Protein AF-A0A1H5Z347-F1 (afdb_monomer)

Organism: NCBI:txid96773

Solvent-accessible surface area (backbone atoms only — not comparable to full-atom values): 8547 Å² total; per-residue (Å²): 133,80,80,81,74,79,77,80,38,61,54,49,74,67,52,49,49,65,75,42,43,59,62,52,55,51,48,51,35,53,60,75,71,50,78,49,69,58,95,90,37,53,34,44,71,36,88,88,80,72,47,77,41,51,41,50,64,54,49,49,56,50,48,55,50,48,51,55,50,25,72,73,69,68,66,82,74,71,60,61,47,49,54,54,49,34,54,24,62,75,68,74,43,90,78,54,64,68,47,44,54,48,29,49,52,40,53,50,50,50,51,62,51,51,59,73,37,42,48,69,60,51,50,53,53,51,53,53,47,52,52,50,55,52,33,54,74,70,67,65,63,79,83,78,125

Mean predicted aligned error: 6.37 Å

pLDDT: mean 87.65, std 13.11, range [34.81, 98.5]

Sequence (145 aa):
MKPRRACFARPTFVDMMKAFGPVDAMLARLAEGWIHEIQGAAVFLNPQDGVWYEIPAALEGWIALWERLDARHRLQLDLDPVRKIVARLRYSTPIPPELVAQAQAVADQCKRAYRRMDLHEVGSVVKTQLIVNEAEQQGLTENAA

Foldseek 3Di:
DDPPPPPQDFDDPVNLCVVCVQVVVVLVQVLVVDADDDPLFGWDQDPVPRDIDGLLLVLVLVVVLVVVVCVVVVLPQDQVLSVVVSVCRVVVHDDDSVSSVVNVVSSVSVSVVRRPHGPVVSVVSNVVSVVVSVCVVVVVDPPPD

Radius of gyration: 16.66 Å; Cα contacts (8 Å, |Δi|>4): 134; chains: 1; bounding box: 48×33×47 Å

Nearest PDB structures (foldseek):
  2a0i-assembly1_A  TM=1.907E-01  e=2.503E+00  Escherichia coli

Structure (mmCIF, N/CA/C/O backbone):
data_AF-A0A1H5Z347-F1
#
_entry.id   AF-A0A1H5Z347-F1
#
loop_
_atom_site.group_PDB
_atom_site.id
_atom_site.type_symbol
_atom_site.label_atom_id
_atom_site.label_alt_id
_atom_site.label_comp_id
_atom_site.label_asym_id
_atom_site.label_entity_id
_atom_site.label_seq_id
_atom_site.pdbx_PDB_ins_code
_atom_site.Cartn_x
_atom_site.Cartn_y
_atom_site.Cartn_z
_atom_site.occupancy
_atom_site.B_iso_or_equiv
_atom_site.auth_seq_id
_atom_site.auth_comp_id
_atom_site.auth_asym_id
_atom_site.auth_atom_id
_atom_site.pdbx_PDB_model_num
ATOM 1 N N . MET A 1 1 ? 29.096 -3.829 -32.238 1.00 42.91 1 MET A N 1
ATOM 2 C CA . MET A 1 1 ? 28.012 -3.310 -31.375 1.00 42.91 1 MET A CA 1
ATOM 3 C C . MET A 1 1 ? 28.192 -3.937 -29.992 1.00 42.91 1 MET A C 1
ATOM 5 O O . MET A 1 1 ? 28.073 -5.148 -29.883 1.00 42.91 1 MET A O 1
ATOM 9 N N . LYS A 1 2 ? 28.640 -3.186 -28.973 1.00 40.88 2 LYS A N 1
ATOM 10 C CA . LYS A 1 2 ? 28.840 -3.745 -27.618 1.00 40.88 2 LYS A CA 1
ATOM 11 C C . LYS A 1 2 ? 27.467 -3.996 -26.978 1.00 40.88 2 LYS A C 1
ATOM 13 O O . LYS A 1 2 ? 26.630 -3.096 -27.061 1.00 40.88 2 LYS A O 1
ATOM 18 N N . PRO A 1 3 ? 27.220 -5.151 -26.337 1.00 47.03 3 PRO A N 1
ATOM 19 C CA . PRO A 1 3 ? 25.980 -5.353 -25.602 1.00 47.03 3 PRO A CA 1
ATOM 20 C C . PRO A 1 3 ? 25.916 -4.314 -24.478 1.00 47.03 3 PRO A C 1
ATOM 22 O O . PRO A 1 3 ? 26.847 -4.199 -23.676 1.00 47.03 3 PRO A O 1
ATOM 25 N N . ARG A 1 4 ? 24.839 -3.517 -24.443 1.00 57.12 4 ARG A N 1
ATOM 26 C CA . ARG A 1 4 ? 24.515 -2.675 -23.286 1.00 57.12 4 ARG A CA 1
ATOM 27 C C . ARG A 1 4 ? 24.364 -3.628 -22.104 1.00 57.12 4 ARG A C 1
ATOM 29 O O . ARG A 1 4 ? 23.398 -4.381 -22.055 1.00 57.12 4 ARG A O 1
ATOM 36 N N . ARG A 1 5 ? 25.334 -3.640 -21.185 1.00 52.19 5 ARG A N 1
ATOM 37 C CA . ARG A 1 5 ? 25.161 -4.311 -19.894 1.00 52.19 5 ARG A CA 1
ATOM 38 C C . ARG A 1 5 ? 23.923 -3.687 -19.258 1.00 52.19 5 ARG A C 1
ATOM 40 O O . ARG A 1 5 ? 23.936 -2.488 -18.988 1.00 52.19 5 ARG A O 1
ATOM 47 N N . ALA A 1 6 ? 22.860 -4.470 -19.089 1.00 57.56 6 ALA A N 1
ATOM 48 C CA . ALA A 1 6 ? 21.754 -4.077 -18.233 1.00 57.56 6 ALA A CA 1
ATOM 49 C C . ALA A 1 6 ? 22.369 -3.820 -16.854 1.00 57.56 6 ALA A C 1
ATOM 51 O O . ALA A 1 6 ? 22.964 -4.718 -16.256 1.00 57.56 6 ALA A O 1
ATOM 52 N N . CYS A 1 7 ? 22.379 -2.558 -16.435 1.00 59.62 7 CYS A N 1
ATOM 53 C CA . CYS A 1 7 ? 22.913 -2.190 -15.139 1.00 59.62 7 CYS A CA 1
ATOM 54 C C . CYS A 1 7 ? 21.886 -2.668 -14.120 1.00 59.62 7 CYS A C 1
ATOM 56 O O . CYS A 1 7 ? 20.852 -2.039 -13.975 1.00 59.62 7 CYS A O 1
ATOM 58 N N . PHE A 1 8 ? 22.123 -3.817 -13.497 1.00 68.44 8 PHE A N 1
ATOM 59 C CA . PHE A 1 8 ? 21.230 -4.341 -12.474 1.00 68.44 8 PHE A CA 1
ATOM 60 C C . PHE A 1 8 ? 21.345 -3.451 -11.232 1.00 68.44 8 PHE A C 1
ATOM 62 O O . PHE A 1 8 ? 22.367 -3.483 -10.538 1.00 68.44 8 PHE A O 1
ATOM 69 N N . ALA A 1 9 ? 20.332 -2.625 -10.976 1.00 85.25 9 ALA A N 1
ATOM 70 C CA . ALA A 1 9 ? 20.331 -1.678 -9.868 1.00 85.25 9 ALA A CA 1
ATOM 71 C C . ALA A 1 9 ? 19.399 -2.193 -8.771 1.00 85.25 9 ALA A C 1
ATOM 73 O O . ALA A 1 9 ? 18.186 -2.222 -8.945 1.00 85.25 9 ALA A O 1
ATOM 74 N N . ARG A 1 10 ? 19.954 -2.616 -7.630 1.00 88.62 10 ARG A N 1
ATOM 75 C CA . ARG A 1 10 ? 19.134 -3.040 -6.485 1.00 88.62 10 ARG A CA 1
ATOM 76 C C . ARG A 1 10 ? 18.568 -1.831 -5.736 1.00 88.62 10 ARG A C 1
ATOM 78 O O . ARG A 1 10 ? 19.270 -0.823 -5.640 1.00 88.62 10 ARG A O 1
ATOM 85 N N . PRO A 1 11 ? 17.372 -1.948 -5.129 1.00 91.25 11 PRO A N 1
ATOM 86 C CA . PRO A 1 11 ? 16.844 -0.905 -4.268 1.00 91.25 11 PRO A CA 1
ATOM 87 C C . PRO A 1 11 ? 17.768 -0.594 -3.097 1.00 91.25 11 PRO A C 1
ATOM 89 O O . PRO A 1 11 ? 18.189 -1.486 -2.355 1.00 91.25 11 PRO A O 1
ATOM 92 N N . THR A 1 12 ? 18.033 0.690 -2.898 1.00 91.44 12 THR A N 1
ATOM 93 C CA . THR A 1 12 ? 18.672 1.206 -1.691 1.00 91.44 12 THR A CA 1
ATOM 94 C C . THR A 1 12 ? 17.652 1.344 -0.561 1.00 91.44 12 THR A C 1
ATOM 96 O O . THR A 1 12 ? 16.440 1.258 -0.761 1.00 91.44 12 THR A O 1
ATOM 99 N N . PHE A 1 13 ? 18.129 1.622 0.652 1.00 89.00 13 PHE A N 1
ATOM 100 C CA . PHE A 1 13 ? 17.249 1.958 1.772 1.00 89.00 13 PHE A CA 1
ATOM 101 C C . PHE A 1 13 ? 16.361 3.182 1.479 1.00 89.00 13 PHE A C 1
ATOM 103 O O . PHE A 1 13 ? 15.187 3.193 1.842 1.00 89.00 13 PHE A O 1
ATOM 110 N N . VAL A 1 14 ? 16.889 4.185 0.771 1.00 89.38 14 VAL A N 1
ATOM 111 C CA . VAL A 1 14 ? 16.116 5.373 0.379 1.00 89.38 14 VAL A CA 1
ATOM 112 C C . VAL A 1 14 ? 14.993 4.992 -0.587 1.00 89.38 14 VAL A C 1
ATOM 114 O O . VAL A 1 14 ? 13.875 5.477 -0.434 1.00 89.38 14 VAL A O 1
ATOM 117 N N . ASP A 1 15 ? 15.249 4.079 -1.527 1.00 90.69 15 ASP A N 1
ATOM 118 C CA . ASP A 1 15 ? 14.224 3.594 -2.461 1.00 90.69 15 ASP A CA 1
ATOM 119 C C . ASP A 1 15 ? 13.123 2.814 -1.739 1.00 90.69 15 ASP A C 1
ATOM 121 O O . ASP A 1 15 ? 11.949 2.961 -2.069 1.00 90.69 15 ASP A O 1
ATOM 125 N N . MET A 1 16 ? 13.482 2.027 -0.718 1.00 92.56 16 MET A N 1
ATOM 126 C CA . MET A 1 16 ? 12.509 1.341 0.140 1.00 92.56 16 MET A CA 1
ATOM 127 C C . MET A 1 16 ? 11.585 2.333 0.849 1.00 92.56 16 MET A C 1
ATOM 129 O O . MET A 1 16 ? 10.367 2.180 0.802 1.00 92.56 16 MET A O 1
ATOM 133 N N . MET A 1 17 ? 12.167 3.346 1.499 1.00 89.56 17 MET A N 1
ATOM 134 C CA . MET A 1 17 ? 11.413 4.370 2.226 1.00 89.56 17 MET A CA 1
ATOM 135 C C . MET A 1 17 ? 10.498 5.155 1.291 1.00 89.56 17 MET A C 1
ATOM 137 O O . MET A 1 17 ? 9.362 5.456 1.650 1.00 89.56 17 MET A O 1
ATOM 141 N N . LYS A 1 18 ? 10.966 5.445 0.074 1.00 89.19 18 LYS A N 1
ATOM 142 C CA . LYS A 1 18 ? 10.153 6.124 -0.933 1.00 89.19 18 LYS A CA 1
ATOM 143 C C . LYS A 1 18 ? 8.990 5.260 -1.416 1.00 89.19 18 LYS A C 1
ATOM 145 O O . LYS A 1 18 ? 7.859 5.729 -1.432 1.00 89.19 18 LYS A O 1
ATOM 150 N N . ALA A 1 19 ? 9.255 4.004 -1.768 1.00 90.06 19 ALA A N 1
ATOM 151 C CA . ALA A 1 19 ? 8.248 3.118 -2.344 1.00 90.06 19 ALA A CA 1
ATOM 152 C C . ALA A 1 19 ? 7.180 2.664 -1.335 1.00 90.06 19 ALA A C 1
ATOM 154 O O . ALA A 1 19 ? 6.025 2.489 -1.710 1.00 90.06 19 ALA A O 1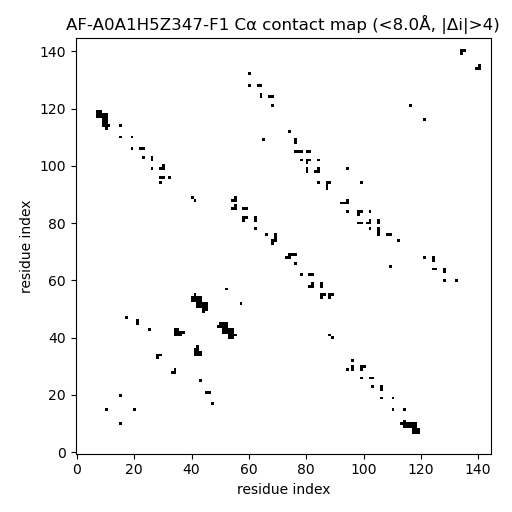
ATOM 155 N N . PHE A 1 20 ? 7.552 2.466 -0.065 1.00 93.38 20 PHE A N 1
ATOM 156 C CA . PHE A 1 20 ? 6.658 1.869 0.935 1.00 93.38 20 PHE A CA 1
ATOM 157 C C . PHE A 1 20 ? 6.285 2.786 2.100 1.00 93.38 20 PHE A C 1
ATOM 159 O O . PHE A 1 20 ? 5.325 2.491 2.805 1.00 93.38 20 PHE A O 1
ATOM 166 N N . GLY A 1 21 ? 6.985 3.906 2.297 1.00 91.69 21 GLY A N 1
ATOM 167 C CA . GLY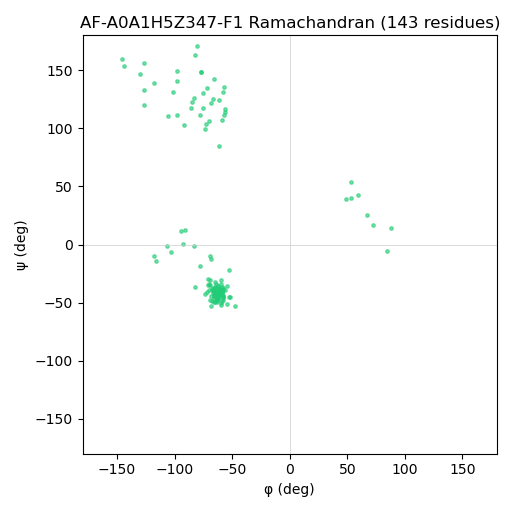 A 1 21 ? 6.679 4.850 3.375 1.00 91.69 21 GLY A CA 1
ATOM 168 C C . GLY A 1 21 ? 5.213 5.306 3.404 1.00 91.69 21 GLY A C 1
ATOM 169 O O . GLY A 1 21 ? 4.618 5.279 4.479 1.00 91.69 21 GLY A O 1
ATOM 170 N N . PRO A 1 22 ? 4.595 5.666 2.259 1.00 90.69 22 PRO A N 1
ATOM 171 C CA . PRO A 1 22 ? 3.192 6.077 2.235 1.00 90.69 22 PRO A CA 1
ATOM 172 C C . PRO A 1 22 ? 2.215 4.975 2.676 1.00 90.69 22 PRO A C 1
ATOM 174 O O . PRO A 1 22 ? 1.360 5.228 3.522 1.00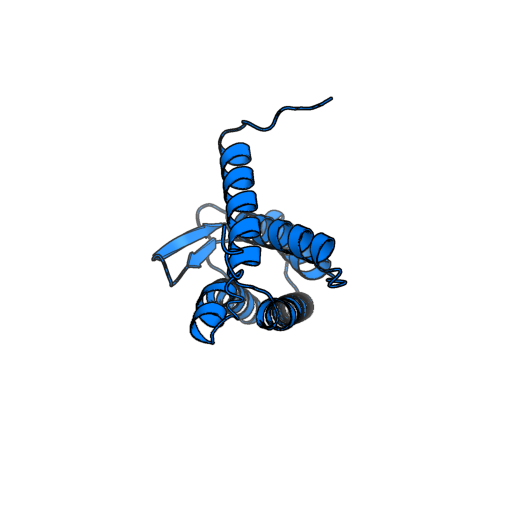 90.69 22 PRO A O 1
ATOM 177 N N . VAL A 1 23 ? 2.362 3.745 2.162 1.00 93.00 23 VAL A N 1
ATOM 178 C CA . VAL A 1 23 ? 1.468 2.629 2.527 1.00 93.00 23 VAL A CA 1
ATOM 179 C C . VAL A 1 23 ? 1.653 2.216 3.989 1.00 93.00 23 VAL A C 1
ATOM 181 O O . VAL A 1 23 ? 0.668 1.955 4.672 1.00 93.00 23 VAL A O 1
ATOM 184 N N . ASP A 1 24 ? 2.885 2.241 4.505 1.00 93.75 24 ASP A N 1
ATOM 185 C CA . ASP A 1 24 ? 3.166 1.950 5.915 1.00 93.75 24 ASP A CA 1
ATOM 186 C C . ASP A 1 24 ? 2.562 3.004 6.847 1.00 93.75 24 ASP A C 1
ATOM 188 O O . ASP A 1 24 ? 1.936 2.660 7.847 1.00 93.75 24 ASP A O 1
ATOM 192 N N . ALA A 1 25 ? 2.703 4.290 6.514 1.00 90.81 25 ALA A N 1
ATOM 193 C CA . ALA A 1 25 ? 2.112 5.369 7.301 1.00 90.81 25 ALA A CA 1
ATOM 194 C C . ALA A 1 25 ? 0.578 5.281 7.320 1.00 90.81 25 ALA A C 1
ATOM 196 O O . ALA A 1 25 ? -0.046 5.460 8.366 1.00 90.81 25 ALA A O 1
ATOM 197 N N . MET A 1 26 ? -0.029 4.962 6.177 1.00 92.38 26 MET A N 1
ATOM 198 C CA . MET A 1 26 ? -1.472 4.771 6.060 1.00 92.38 26 MET A CA 1
ATOM 199 C C . MET A 1 26 ? -1.959 3.572 6.893 1.00 92.38 26 MET A C 1
ATOM 201 O O . MET A 1 26 ? -2.917 3.709 7.653 1.00 92.38 26 MET A O 1
ATOM 205 N N . LEU A 1 27 ? -1.299 2.411 6.800 1.00 94.31 27 LEU A N 1
ATOM 206 C CA . LEU A 1 27 ? -1.654 1.228 7.596 1.00 94.31 27 LEU A CA 1
ATOM 207 C C . LEU A 1 27 ? -1.440 1.458 9.097 1.00 94.31 27 LEU A C 1
ATOM 209 O O . LEU A 1 27 ? -2.264 1.022 9.898 1.00 94.31 27 LEU A O 1
ATOM 213 N N . ALA A 1 28 ? -0.394 2.192 9.486 1.00 93.00 28 ALA A N 1
ATOM 214 C CA . ALA A 1 28 ? -0.169 2.573 10.878 1.00 93.00 28 ALA A CA 1
ATOM 215 C C . ALA A 1 28 ? -1.326 3.422 11.433 1.00 93.00 28 ALA A C 1
ATOM 217 O O . ALA A 1 28 ? -1.802 3.159 12.533 1.00 93.00 28 ALA A O 1
ATOM 218 N N . ARG A 1 29 ? -1.844 4.380 10.655 1.00 92.19 29 ARG A N 1
ATOM 219 C CA . ARG A 1 29 ? -3.012 5.190 11.048 1.00 92.19 29 ARG A CA 1
ATOM 220 C C . ARG A 1 29 ? -4.276 4.349 11.202 1.00 92.19 29 ARG A C 1
ATOM 222 O O . ARG A 1 29 ? -4.958 4.448 12.218 1.00 92.19 29 ARG A O 1
ATOM 229 N N . LEU A 1 30 ? -4.529 3.443 10.258 1.00 93.19 30 LEU A N 1
ATOM 230 C CA . LEU A 1 30 ? -5.631 2.485 10.384 1.00 93.19 30 LEU A CA 1
ATOM 231 C C . LEU A 1 30 ? -5.493 1.608 11.637 1.00 93.19 30 LEU A C 1
ATOM 233 O O . LEU A 1 30 ? -6.496 1.320 12.284 1.00 93.19 30 LEU A O 1
ATOM 237 N N . ALA A 1 31 ? -4.271 1.220 12.014 1.00 94.38 31 ALA A N 1
ATOM 238 C CA . ALA A 1 31 ? -4.016 0.454 13.234 1.00 94.38 31 ALA A CA 1
ATOM 239 C C . ALA A 1 31 ? -4.252 1.273 14.516 1.00 94.38 31 ALA A C 1
ATOM 241 O O . ALA A 1 31 ? -4.677 0.714 15.524 1.00 94.38 31 ALA A O 1
ATOM 242 N N . GLU A 1 32 ? -4.030 2.590 14.477 1.00 93.81 32 GLU A N 1
ATOM 243 C CA . GLU A 1 32 ? -4.419 3.524 15.546 1.00 93.81 32 GLU A CA 1
ATOM 244 C C . GLU A 1 32 ? -5.952 3.697 15.646 1.00 93.81 32 GLU A C 1
ATOM 246 O O . GLU A 1 32 ? -6.445 4.274 16.614 1.00 93.81 32 GLU A O 1
ATOM 251 N N . GLY A 1 33 ? -6.714 3.186 14.671 1.00 90.88 33 GLY A N 1
ATOM 252 C CA . GLY A 1 33 ? -8.176 3.197 14.666 1.00 90.88 33 GLY A CA 1
ATOM 253 C C . GLY A 1 33 ? -8.799 4.449 14.051 1.00 90.88 33 GLY A C 1
ATOM 254 O O . GLY A 1 33 ? -9.994 4.678 14.239 1.00 90.88 33 GLY A O 1
ATOM 255 N N . TRP A 1 34 ? -8.029 5.263 13.324 1.00 89.25 34 TRP A N 1
ATOM 256 C CA . TRP A 1 34 ? -8.545 6.485 12.708 1.00 89.25 34 TRP A CA 1
ATOM 257 C C . TRP A 1 34 ? -7.910 6.777 11.345 1.00 89.25 34 TRP A C 1
ATOM 259 O O . TRP A 1 34 ? -6.782 6.388 11.046 1.00 89.25 34 TRP A O 1
ATOM 269 N N . ILE A 1 35 ? -8.647 7.495 10.500 1.00 90.31 35 ILE A N 1
ATOM 270 C CA . ILE A 1 35 ? -8.158 8.021 9.226 1.00 90.31 35 ILE A CA 1
ATOM 271 C C . ILE A 1 35 ? -8.817 9.374 8.945 1.00 90.31 35 ILE A C 1
ATOM 273 O O . ILE A 1 35 ? -9.847 9.692 9.537 1.00 90.31 35 ILE A O 1
ATOM 277 N N . HIS A 1 36 ? -8.219 10.185 8.074 1.00 91.56 36 HIS A N 1
ATOM 278 C CA . HIS A 1 36 ? -8.844 11.428 7.638 1.00 91.56 36 HIS A CA 1
ATOM 279 C C . HIS A 1 36 ? -9.943 11.140 6.619 1.00 91.56 36 HIS A C 1
ATOM 281 O O . HIS A 1 36 ? -9.833 10.220 5.807 1.00 91.56 36 HIS A O 1
ATOM 287 N N . GLU A 1 37 ? -10.965 11.983 6.629 1.00 92.88 37 GLU A N 1
ATOM 288 C CA . GLU A 1 37 ? -12.049 11.956 5.660 1.00 92.88 37 GLU A CA 1
ATOM 289 C C . GLU A 1 37 ? -12.204 13.346 5.041 1.00 92.88 37 GLU A C 1
ATOM 291 O O . GLU A 1 37 ? -12.209 14.355 5.751 1.00 92.88 37 GLU A O 1
ATOM 296 N N . ILE A 1 38 ? -12.320 13.406 3.714 1.00 92.00 38 ILE A N 1
ATOM 297 C CA . ILE A 1 38 ? -12.661 14.623 2.975 1.00 92.00 38 ILE A CA 1
ATOM 298 C C . ILE A 1 38 ? -13.853 14.287 2.084 1.00 92.00 38 ILE A C 1
ATOM 300 O O . ILE A 1 38 ? -13.766 13.402 1.240 1.00 92.00 38 ILE A O 1
ATOM 304 N N . GLN A 1 39 ? -14.969 14.997 2.275 1.00 88.56 39 GLN A N 1
ATOM 305 C CA . GLN A 1 39 ? -16.197 14.831 1.481 1.00 88.56 39 GLN A CA 1
ATOM 306 C C . GLN A 1 39 ? -16.717 13.377 1.420 1.00 88.56 39 GLN A C 1
ATOM 308 O O . GLN A 1 39 ? -17.176 12.929 0.373 1.00 88.56 39 GLN A O 1
ATOM 313 N N . GLY A 1 40 ? -16.654 12.630 2.528 1.00 85.38 40 GLY A N 1
ATOM 314 C CA . GLY A 1 40 ? -17.119 11.237 2.572 1.00 85.38 40 GLY A CA 1
ATOM 315 C C . GLY A 1 40 ? -16.098 10.201 2.096 1.00 85.38 40 GLY A C 1
ATOM 316 O O . GLY A 1 40 ? -16.357 9.006 2.212 1.00 85.38 40 GLY A O 1
ATOM 317 N N . ALA A 1 41 ? -14.941 10.625 1.580 1.00 88.56 41 ALA A N 1
ATOM 318 C CA . ALA A 1 41 ? -13.884 9.728 1.128 1.00 88.56 41 ALA A CA 1
ATOM 319 C C . ALA A 1 41 ? -12.764 9.629 2.169 1.00 88.56 41 ALA A C 1
ATOM 321 O O . ALA A 1 41 ? -12.245 10.642 2.645 1.00 88.56 41 ALA A O 1
ATOM 322 N N . ALA A 1 42 ? -12.351 8.401 2.491 1.00 93.19 42 ALA A N 1
ATOM 323 C CA . ALA A 1 42 ? -11.177 8.158 3.320 1.00 93.19 42 ALA A CA 1
ATOM 324 C C . ALA A 1 42 ? -9.910 8.559 2.554 1.00 93.19 42 ALA A C 1
ATOM 326 O O . ALA A 1 42 ? -9.625 8.023 1.480 1.00 93.19 42 ALA A O 1
ATOM 327 N N . VAL A 1 43 ? -9.134 9.481 3.116 1.00 94.44 43 VAL A N 1
ATOM 328 C CA . VAL A 1 43 ? -7.961 10.072 2.466 1.00 94.44 43 VAL A CA 1
ATOM 329 C C . VAL A 1 43 ? -6.711 9.959 3.329 1.00 94.44 43 VAL A C 1
ATOM 331 O O . VAL A 1 43 ? -6.768 9.884 4.559 1.00 94.44 43 VAL A O 1
ATOM 334 N N . PHE A 1 44 ? -5.551 10.005 2.679 1.00 91.88 44 PHE A N 1
ATOM 335 C CA . PHE A 1 44 ? -4.269 10.176 3.349 1.00 91.88 44 PHE A CA 1
ATOM 336 C C . PHE A 1 44 ? -3.458 11.289 2.686 1.00 91.88 44 PHE A C 1
ATOM 338 O O . PHE A 1 44 ? -3.525 11.491 1.474 1.00 91.88 44 PHE A O 1
ATOM 345 N N . LEU A 1 45 ? -2.684 12.010 3.494 1.00 89.25 45 LEU A N 1
ATOM 346 C CA . LEU A 1 45 ? -1.707 12.976 3.009 1.00 89.25 45 LEU A CA 1
ATOM 347 C C . LEU A 1 45 ? -0.407 12.232 2.714 1.00 89.25 45 LEU A C 1
ATOM 349 O O . LEU A 1 45 ? 0.199 11.668 3.629 1.00 89.25 45 LEU A O 1
ATOM 353 N N . ASN A 1 46 ? 0.037 12.232 1.460 1.00 85.06 46 ASN A N 1
ATOM 354 C CA . ASN A 1 46 ? 1.339 11.678 1.121 1.00 85.06 46 ASN A CA 1
ATOM 355 C C . ASN A 1 46 ? 2.439 12.658 1.573 1.00 85.06 46 ASN A C 1
ATOM 357 O O . ASN A 1 46 ? 2.521 13.776 1.063 1.00 85.06 46 ASN A O 1
ATOM 361 N N . PRO A 1 47 ? 3.324 12.267 2.508 1.00 77.50 47 PRO A N 1
ATOM 362 C CA . PRO A 1 47 ? 4.345 13.171 3.034 1.00 77.50 47 PRO A CA 1
ATOM 363 C C . PRO A 1 47 ? 5.427 13.535 2.005 1.00 77.50 47 PRO A C 1
ATOM 365 O O . PRO A 1 47 ? 6.228 14.429 2.265 1.00 77.50 47 PRO A O 1
ATOM 368 N N . GLN A 1 48 ? 5.498 12.836 0.866 1.00 80.06 48 GLN A N 1
ATOM 369 C CA . GLN A 1 48 ? 6.525 13.069 -0.153 1.00 80.06 48 GLN A CA 1
ATOM 370 C C . GLN A 1 48 ? 6.193 14.225 -1.098 1.00 80.06 48 GLN A C 1
ATOM 372 O O . GLN A 1 48 ? 7.105 14.933 -1.518 1.00 80.06 48 GLN A O 1
ATOM 377 N N . ASP A 1 49 ? 4.919 14.398 -1.445 1.00 83.12 49 ASP A N 1
ATOM 378 C CA . ASP A 1 49 ? 4.446 15.423 -2.385 1.00 83.12 49 ASP A CA 1
ATOM 379 C C . ASP A 1 49 ? 3.471 16.426 -1.742 1.00 83.12 49 ASP A C 1
ATOM 381 O O . ASP A 1 49 ? 3.183 17.461 -2.339 1.00 83.12 49 ASP A O 1
ATOM 385 N N . GLY A 1 50 ? 2.998 16.165 -0.517 1.00 86.25 50 GLY A N 1
ATOM 386 C CA . GLY A 1 50 ? 2.040 17.018 0.184 1.00 86.25 50 GLY A CA 1
ATOM 387 C C . GLY A 1 50 ? 0.621 16.951 -0.388 1.00 86.25 50 GLY A C 1
ATOM 388 O O . GLY A 1 50 ? -0.186 17.835 -0.102 1.00 86.25 50 GLY A O 1
ATOM 389 N N . VAL A 1 51 ? 0.310 15.932 -1.192 1.00 90.25 51 VAL A N 1
ATOM 390 C CA . VAL A 1 51 ? -0.986 15.767 -1.858 1.00 90.25 51 VAL A CA 1
ATOM 391 C C . VAL A 1 51 ? -1.880 14.813 -1.066 1.00 90.25 51 VAL A C 1
ATOM 393 O O . VAL A 1 51 ? -1.428 13.808 -0.510 1.00 90.25 51 VAL A O 1
ATOM 396 N N . TRP A 1 52 ? -3.172 15.144 -1.010 1.00 91.88 52 TRP A N 1
ATOM 397 C CA . TRP A 1 52 ? -4.206 14.269 -0.466 1.00 91.88 52 TRP A CA 1
ATOM 398 C C . TRP A 1 52 ? -4.655 13.268 -1.524 1.00 91.88 52 TRP A C 1
ATOM 400 O O . TRP A 1 52 ? -5.082 13.658 -2.608 1.00 91.88 52 TRP A O 1
ATOM 410 N N . TYR A 1 53 ? -4.600 11.987 -1.181 1.00 91.56 53 TYR A N 1
ATOM 411 C CA . TYR A 1 53 ? -5.052 10.898 -2.036 1.00 91.56 53 TYR A CA 1
ATOM 412 C C . TYR A 1 53 ? -6.194 10.141 -1.372 1.00 91.56 53 TYR A C 1
ATOM 414 O O . TYR A 1 53 ? -6.144 9.848 -0.175 1.00 91.56 53 TYR A O 1
ATOM 422 N N . GLU A 1 54 ? -7.200 9.778 -2.164 1.00 94.69 54 GLU A N 1
ATOM 423 C CA . GLU A 1 54 ? -8.228 8.830 -1.748 1.00 94.69 54 GLU A CA 1
ATOM 424 C C . GLU A 1 54 ? -7.607 7.439 -1.568 1.00 94.69 54 GLU A C 1
ATOM 426 O O . GLU A 1 54 ? -6.969 6.891 -2.471 1.00 94.69 54 GLU A O 1
ATOM 431 N N . ILE A 1 55 ? -7.792 6.864 -0.381 1.00 94.38 55 ILE A N 1
ATOM 432 C CA . ILE A 1 55 ? -7.150 5.608 0.005 1.00 94.38 55 ILE A CA 1
ATOM 433 C C . ILE A 1 55 ? -7.638 4.428 -0.838 1.00 94.38 55 ILE A C 1
ATOM 435 O O . ILE A 1 55 ? -6.774 3.708 -1.342 1.00 94.38 55 ILE A O 1
ATOM 439 N N . PRO A 1 56 ? -8.959 4.196 -1.023 1.00 94.31 56 PRO A N 1
ATOM 440 C CA . PRO A 1 56 ? -9.443 3.148 -1.917 1.00 94.31 56 PRO A CA 1
ATOM 441 C C . PRO A 1 56 ? -8.762 3.153 -3.289 1.00 94.31 56 PRO A C 1
ATOM 443 O O . PRO A 1 56 ? -8.187 2.139 -3.678 1.00 94.31 56 PRO A O 1
ATOM 446 N N . ALA A 1 57 ? -8.746 4.300 -3.973 1.00 92.50 57 ALA A N 1
ATOM 447 C CA . ALA A 1 57 ? -8.147 4.431 -5.300 1.00 92.50 57 ALA A CA 1
ATOM 448 C C . ALA A 1 57 ? -6.626 4.188 -5.283 1.00 92.50 57 ALA A C 1
ATOM 450 O O . ALA A 1 57 ? -6.089 3.466 -6.127 1.00 92.50 57 ALA A O 1
ATOM 451 N N . ALA A 1 58 ? -5.916 4.742 -4.294 1.00 92.75 58 ALA A N 1
ATOM 452 C CA . ALA A 1 58 ? -4.475 4.544 -4.160 1.00 92.75 58 ALA A CA 1
ATOM 453 C C . ALA A 1 58 ? -4.107 3.069 -3.915 1.00 92.75 58 ALA A C 1
ATOM 455 O O . ALA A 1 58 ? -3.155 2.553 -4.509 1.00 92.75 58 ALA A O 1
ATOM 456 N N . LEU A 1 59 ? -4.869 2.374 -3.067 1.00 95.06 59 LEU A N 1
ATOM 457 C CA . LEU A 1 59 ? -4.659 0.957 -2.782 1.00 95.06 59 LEU A CA 1
ATOM 458 C C . LEU A 1 59 ? -5.010 0.059 -3.966 1.00 95.06 59 LEU A C 1
ATOM 460 O O . LEU A 1 59 ? -4.323 -0.936 -4.167 1.00 95.06 59 LEU A O 1
ATOM 464 N N . GLU A 1 60 ? -6.014 0.397 -4.772 1.00 94.94 60 GLU A N 1
ATOM 465 C CA . GLU A 1 60 ? -6.320 -0.346 -6.001 1.00 94.94 60 GLU A CA 1
ATOM 466 C C . GLU A 1 60 ? -5.179 -0.270 -7.014 1.00 94.94 60 GLU A C 1
ATOM 468 O O . GLU A 1 60 ? -4.738 -1.304 -7.515 1.00 94.94 60 GLU A O 1
ATOM 473 N N . GLY A 1 61 ? -4.625 0.925 -7.241 1.00 93.00 61 GLY A N 1
ATOM 474 C CA . GLY A 1 61 ? -3.439 1.082 -8.085 1.00 93.00 61 GLY A CA 1
ATOM 475 C C . GLY A 1 61 ? -2.230 0.311 -7.542 1.00 93.00 61 GLY A C 1
ATOM 476 O O . GLY A 1 61 ? -1.480 -0.302 -8.305 1.00 93.00 61 GLY A O 1
ATOM 477 N N . TRP A 1 62 ? -2.056 0.293 -6.216 1.00 94.94 62 TRP A N 1
ATOM 478 C CA .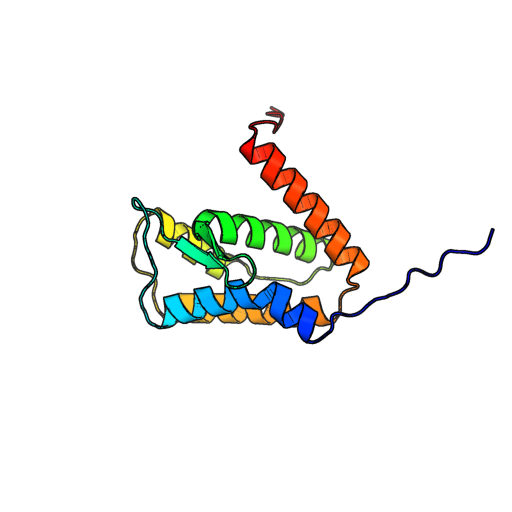 TRP A 1 62 ? -1.007 -0.485 -5.556 1.00 94.94 62 TRP A CA 1
ATOM 479 C C . TRP A 1 62 ? -1.220 -1.999 -5.718 1.00 94.94 62 TRP A C 1
ATOM 481 O O . TRP A 1 62 ? -0.275 -2.709 -6.057 1.00 94.94 62 TRP A O 1
ATOM 491 N N . ILE A 1 63 ? -2.449 -2.493 -5.539 1.00 97.12 63 ILE A N 1
ATOM 492 C CA . ILE A 1 63 ? -2.820 -3.900 -5.751 1.00 97.12 63 ILE A CA 1
ATOM 493 C C . ILE A 1 63 ? -2.534 -4.299 -7.202 1.00 97.12 63 ILE A C 1
ATOM 495 O O . ILE A 1 63 ? -1.796 -5.255 -7.425 1.00 97.12 63 ILE A O 1
ATOM 499 N N . ALA A 1 64 ? -3.024 -3.533 -8.180 1.00 95.62 64 ALA A N 1
ATOM 500 C CA . ALA A 1 64 ? -2.823 -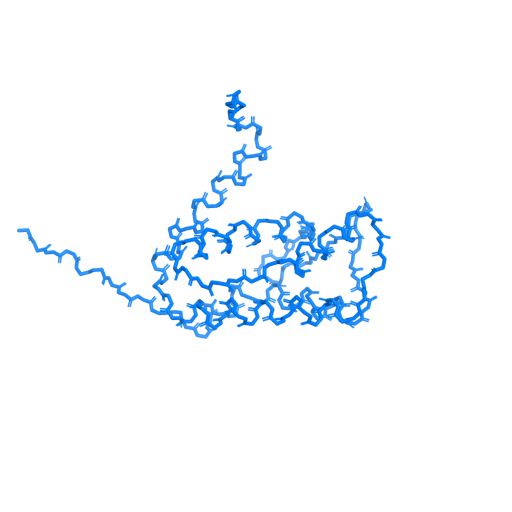3.814 -9.601 1.00 95.62 64 ALA A CA 1
ATOM 501 C C . ALA A 1 64 ? -1.331 -3.855 -9.982 1.00 95.62 64 ALA A C 1
ATOM 503 O O . ALA A 1 64 ? -0.885 -4.740 -10.718 1.00 95.62 64 ALA A O 1
ATOM 504 N N . LEU A 1 65 ? -0.524 -2.938 -9.435 1.00 95.19 65 LEU A N 1
ATOM 505 C CA . LEU A 1 65 ? 0.930 -2.964 -9.599 1.00 95.19 65 LEU A CA 1
ATOM 506 C C . LEU A 1 65 ? 1.534 -4.276 -9.074 1.00 95.19 65 LEU A C 1
ATOM 508 O O . LEU A 1 65 ? 2.346 -4.905 -9.760 1.00 95.19 65 LEU A O 1
ATOM 512 N N . TRP A 1 66 ? 1.157 -4.687 -7.864 1.00 96.38 66 TRP A N 1
ATOM 513 C CA . TRP A 1 66 ? 1.696 -5.894 -7.241 1.00 96.38 66 TRP A CA 1
ATOM 514 C C . TRP A 1 66 ? 1.210 -7.181 -7.891 1.00 96.38 66 TRP A C 1
ATOM 516 O O . TRP A 1 66 ? 1.991 -8.122 -7.963 1.00 96.38 66 TRP A O 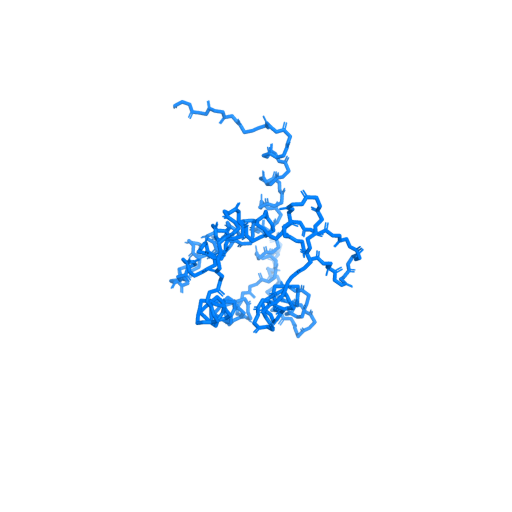1
ATOM 526 N N . GLU A 1 67 ? 0.008 -7.212 -8.457 1.00 96.81 67 GLU A N 1
ATOM 527 C CA . GLU A 1 67 ? -0.466 -8.326 -9.287 1.00 96.81 67 GLU A CA 1
ATOM 528 C C . GLU A 1 67 ? 0.383 -8.493 -10.547 1.00 96.81 67 GLU A C 1
ATOM 530 O O . GLU A 1 67 ? 0.769 -9.608 -10.899 1.00 96.81 67 GLU A O 1
ATOM 535 N N . ARG A 1 68 ? 0.755 -7.387 -11.208 1.00 94.31 68 ARG A N 1
ATOM 536 C CA . ARG A 1 68 ? 1.659 -7.443 -12.370 1.00 94.31 68 ARG A CA 1
ATOM 537 C C . ARG A 1 68 ? 3.043 -7.956 -11.984 1.00 94.31 68 ARG A C 1
ATOM 539 O O . ARG A 1 68 ? 3.629 -8.752 -12.719 1.00 94.31 68 ARG A O 1
ATOM 546 N N . LEU A 1 69 ? 3.575 -7.504 -10.848 1.00 93.44 69 LEU A N 1
ATOM 547 C CA . LEU A 1 69 ? 4.862 -7.978 -10.335 1.00 93.44 69 LEU A CA 1
ATOM 548 C C . LEU A 1 69 ? 4.791 -9.444 -9.892 1.00 93.44 69 LEU A C 1
ATOM 550 O O . LEU A 1 69 ? 5.725 -10.197 -10.164 1.00 93.44 69 LEU A O 1
ATOM 554 N N . ASP A 1 70 ? 3.691 -9.862 -9.269 1.00 95.12 70 ASP A N 1
ATOM 555 C CA . ASP A 1 70 ? 3.449 -11.245 -8.870 1.00 95.12 70 ASP A CA 1
ATOM 556 C C . ASP A 1 70 ? 3.385 -12.170 -10.085 1.00 95.12 70 ASP A C 1
ATOM 558 O O . ASP A 1 70 ? 4.130 -13.145 -10.145 1.00 95.12 70 ASP A O 1
ATOM 562 N N . ALA A 1 71 ? 2.606 -11.820 -11.110 1.00 93.75 71 ALA A N 1
ATOM 563 C CA . ALA A 1 71 ? 2.521 -12.595 -12.345 1.00 93.75 71 ALA A CA 1
ATOM 564 C C . ALA A 1 71 ? 3.886 -12.721 -13.045 1.00 93.75 71 ALA A C 1
ATOM 566 O O . ALA A 1 71 ? 4.246 -13.786 -13.555 1.00 93.75 71 ALA A O 1
ATOM 567 N N . ARG A 1 72 ? 4.674 -11.639 -13.047 1.00 91.38 72 ARG A N 1
ATOM 568 C CA . ARG A 1 72 ? 5.989 -11.589 -13.699 1.00 91.38 72 ARG A CA 1
ATOM 569 C C . ARG A 1 72 ? 7.065 -12.371 -12.945 1.00 91.38 72 ARG A C 1
ATOM 571 O O . ARG A 1 72 ? 7.861 -13.065 -13.574 1.00 91.38 72 ARG A O 1
ATOM 578 N N . HIS A 1 73 ? 7.101 -12.256 -11.620 1.00 90.50 73 HIS A N 1
ATOM 579 C CA . HIS A 1 73 ? 8.168 -12.813 -10.779 1.00 90.50 73 HIS A CA 1
ATOM 580 C C . HIS A 1 73 ? 7.747 -14.051 -9.974 1.00 90.50 73 HIS A C 1
ATOM 582 O O . HIS A 1 73 ? 8.587 -14.628 -9.285 1.00 90.50 73 HIS A O 1
ATOM 588 N N . ARG A 1 74 ? 6.485 -14.484 -10.091 1.00 93.50 74 ARG A N 1
ATOM 589 C CA . ARG A 1 74 ? 5.876 -15.629 -9.393 1.00 93.50 74 ARG A CA 1
ATOM 590 C C . ARG A 1 74 ? 6.067 -15.546 -7.879 1.00 93.50 74 ARG A C 1
ATOM 592 O O . ARG A 1 74 ? 6.609 -16.462 -7.264 1.00 93.50 74 ARG A O 1
ATOM 599 N N . LEU A 1 75 ? 5.671 -14.418 -7.297 1.00 93.06 75 LEU A N 1
ATOM 600 C CA . LEU A 1 75 ? 5.935 -14.094 -5.892 1.00 93.06 75 LEU A CA 1
ATOM 601 C C . LEU A 1 75 ? 4.995 -14.828 -4.922 1.00 93.06 75 LEU A C 1
ATOM 603 O O . LEU A 1 75 ? 5.343 -14.949 -3.749 1.00 93.06 75 LEU A O 1
ATOM 607 N N . GLN A 1 76 ? 3.864 -15.341 -5.418 1.00 95.50 76 GLN A N 1
ATOM 608 C CA . GLN A 1 76 ? 2.806 -16.002 -4.650 1.00 95.50 76 GLN A CA 1
ATOM 609 C C . GLN A 1 76 ? 2.211 -15.080 -3.577 1.00 95.50 76 GLN A C 1
ATOM 611 O O . GLN A 1 76 ? 2.007 -15.489 -2.434 1.00 95.50 76 GLN A O 1
ATOM 616 N N . LEU A 1 77 ? 1.974 -13.815 -3.935 1.00 95.69 77 LEU A N 1
ATOM 617 C CA . LEU A 1 77 ? 1.408 -12.829 -3.014 1.00 95.69 77 LEU A CA 1
ATOM 618 C C . LEU A 1 77 ? -0.094 -13.052 -2.816 1.00 95.69 77 LEU A C 1
ATOM 620 O O . LEU A 1 77 ? -0.856 -13.105 -3.777 1.00 95.69 77 LEU A O 1
ATOM 624 N N . ASP A 1 78 ? -0.527 -13.090 -1.557 1.00 97.06 78 ASP A N 1
ATOM 625 C CA . ASP A 1 78 ? -1.941 -12.970 -1.200 1.00 97.06 78 ASP A CA 1
ATOM 626 C C . ASP A 1 78 ? -2.279 -11.498 -0.926 1.00 97.06 78 ASP A C 1
ATOM 628 O O . ASP A 1 78 ? -1.927 -10.948 0.117 1.00 97.06 78 ASP A O 1
ATOM 632 N N . LEU A 1 79 ? -2.936 -10.844 -1.885 1.00 98.12 79 LEU A N 1
ATOM 633 C CA . LEU A 1 79 ? -3.331 -9.433 -1.790 1.00 98.12 79 LEU A CA 1
ATOM 634 C C . LEU A 1 79 ? -4.752 -9.242 -1.229 1.00 98.12 79 LEU A C 1
ATOM 636 O O . LEU A 1 79 ? -5.210 -8.104 -1.082 1.00 98.12 79 LEU A O 1
ATOM 640 N N . ASP A 1 80 ? -5.459 -10.325 -0.894 1.00 98.31 80 ASP A N 1
ATOM 641 C CA . ASP A 1 80 ? -6.847 -10.280 -0.428 1.00 98.31 80 ASP A CA 1
ATOM 642 C C . ASP A 1 80 ? -7.058 -9.435 0.846 1.00 98.31 80 ASP A C 1
ATOM 644 O O . ASP A 1 80 ? -8.026 -8.666 0.890 1.00 98.31 80 ASP A O 1
ATOM 648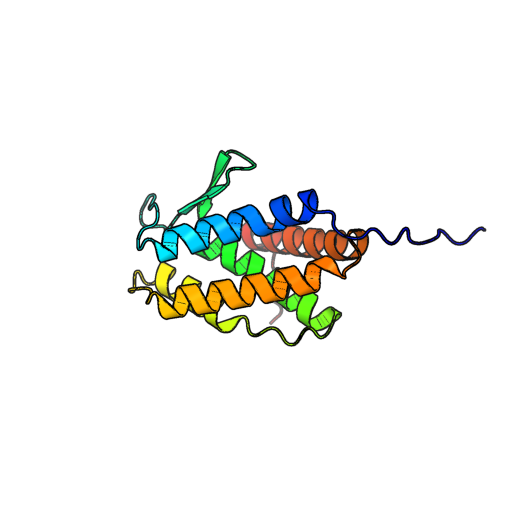 N N . PRO A 1 81 ? -6.157 -9.445 1.853 1.00 98.50 81 PRO A N 1
ATOM 649 C CA . PRO A 1 81 ? -6.290 -8.556 3.006 1.00 98.50 81 PRO A CA 1
ATOM 650 C C . PRO A 1 81 ? -6.360 -7.072 2.624 1.00 98.50 81 PRO A C 1
ATOM 652 O O . PRO A 1 81 ? -7.168 -6.328 3.180 1.00 98.50 81 PRO A O 1
ATOM 655 N N . VAL A 1 82 ? -5.573 -6.639 1.634 1.00 98.12 82 VAL A N 1
ATOM 656 C CA . VAL A 1 82 ? -5.566 -5.243 1.166 1.00 98.12 82 VAL A CA 1
ATOM 657 C C . VAL A 1 82 ? -6.849 -4.930 0.392 1.00 98.12 82 VAL A C 1
ATOM 659 O O . VAL A 1 82 ? -7.470 -3.894 0.627 1.00 98.12 82 VAL A O 1
ATOM 662 N N . ARG A 1 83 ? -7.328 -5.855 -0.453 1.00 98.25 83 ARG A N 1
ATOM 663 C CA . ARG A 1 83 ? -8.629 -5.720 -1.140 1.00 98.25 83 ARG A CA 1
ATOM 664 C C . ARG A 1 83 ? -9.789 -5.591 -0.147 1.00 98.25 83 ARG A C 1
ATOM 666 O O . ARG A 1 83 ? -10.688 -4.772 -0.331 1.00 98.25 83 ARG A O 1
ATOM 673 N N . LYS A 1 84 ? -9.755 -6.351 0.950 1.00 98.25 84 LYS A N 1
ATOM 674 C CA . LYS A 1 84 ? -10.739 -6.266 2.040 1.00 98.25 84 LYS A CA 1
ATOM 675 C C . LYS A 1 84 ? -10.700 -4.930 2.782 1.00 98.25 84 LYS A C 1
ATOM 677 O O . LYS A 1 84 ? -11.756 -4.496 3.240 1.00 98.25 84 LYS A O 1
ATOM 682 N N . ILE A 1 85 ? -9.535 -4.288 2.909 1.00 97.50 85 ILE A N 1
ATOM 683 C CA . ILE A 1 85 ? -9.424 -2.913 3.430 1.00 97.50 85 ILE A CA 1
ATOM 684 C C . ILE A 1 85 ? -10.110 -1.934 2.471 1.00 97.50 85 ILE A C 1
ATOM 686 O O . ILE A 1 85 ? -10.967 -1.170 2.910 1.00 97.50 85 ILE A O 1
ATOM 690 N N . VAL A 1 86 ? -9.808 -2.007 1.169 1.00 96.88 86 VAL A N 1
ATOM 691 C CA . VAL A 1 86 ? -10.432 -1.157 0.134 1.00 96.88 86 VAL A CA 1
ATOM 692 C C . VAL A 1 86 ? -11.955 -1.260 0.172 1.00 96.88 86 VAL A C 1
ATOM 694 O O . VAL A 1 86 ? -12.642 -0.243 0.270 1.00 96.88 86 VAL A O 1
ATOM 697 N N . ALA A 1 87 ? -12.488 -2.485 0.152 1.00 96.81 87 ALA A N 1
ATOM 698 C CA . ALA A 1 87 ? -13.928 -2.715 0.207 1.00 96.81 87 ALA A CA 1
ATOM 699 C C . ALA A 1 87 ? -14.548 -2.099 1.468 1.00 96.81 87 ALA A C 1
ATOM 701 O O . ALA A 1 87 ? -15.582 -1.438 1.397 1.00 96.81 87 ALA A O 1
ATOM 702 N N . ARG A 1 88 ? -13.900 -2.264 2.626 1.00 96.06 88 ARG A N 1
ATOM 703 C CA . ARG A 1 88 ? -14.432 -1.728 3.879 1.00 96.06 88 ARG A CA 1
ATOM 704 C C . ARG A 1 88 ? -14.463 -0.209 3.916 1.00 96.06 88 ARG A C 1
ATOM 706 O O . ARG A 1 88 ? -15.458 0.337 4.383 1.00 96.06 88 ARG A O 1
ATOM 713 N N . LEU A 1 89 ? -13.427 0.443 3.392 1.00 94.25 89 LEU A N 1
ATOM 714 C CA . LEU A 1 89 ? -13.371 1.900 3.275 1.00 94.25 89 LEU A CA 1
ATOM 715 C C . LEU A 1 89 ? -14.468 2.432 2.346 1.00 94.25 89 LEU A C 1
ATOM 717 O O . LEU A 1 89 ? -15.148 3.384 2.711 1.00 94.25 89 LEU A O 1
ATOM 721 N N . ARG A 1 90 ? -14.700 1.785 1.196 1.00 92.69 90 ARG A N 1
ATOM 722 C CA . ARG A 1 90 ? -15.761 2.179 0.249 1.00 92.69 90 ARG A CA 1
ATOM 723 C C . ARG A 1 90 ? -17.163 2.093 0.829 1.00 92.69 90 ARG A C 1
ATOM 725 O O . ARG A 1 90 ? -17.998 2.941 0.547 1.00 92.69 90 ARG A O 1
ATOM 732 N N . TYR A 1 91 ? -17.423 1.048 1.605 1.00 91.56 91 TYR A N 1
ATOM 733 C CA . TYR A 1 91 ? -18.738 0.814 2.198 1.00 91.56 91 TYR A CA 1
ATOM 734 C C . TYR A 1 91 ? -18.858 1.366 3.621 1.00 91.56 91 TYR A C 1
ATOM 736 O O . TYR A 1 91 ? -19.812 1.027 4.318 1.00 91.56 91 TYR A O 1
ATOM 744 N N . SER A 1 92 ? -17.889 2.176 4.069 1.00 88.69 92 SER A N 1
ATOM 745 C CA . SER A 1 92 ? -17.846 2.762 5.416 1.00 88.69 92 SER A CA 1
ATOM 746 C C . SER A 1 92 ? -18.090 1.728 6.526 1.00 88.69 92 SER A C 1
ATOM 748 O O . SER A 1 92 ? -18.779 1.985 7.511 1.00 88.69 92 SER A O 1
ATOM 750 N N . THR A 1 93 ? -17.541 0.524 6.355 1.00 92.75 93 THR A N 1
ATOM 751 C CA . THR A 1 93 ? -17.693 -0.576 7.317 1.00 92.75 93 THR A CA 1
ATOM 752 C C . THR A 1 93 ? -16.477 -0.672 8.238 1.00 92.75 93 THR A C 1
ATOM 754 O O . THR A 1 93 ? -15.358 -0.375 7.808 1.00 92.75 93 THR A O 1
ATOM 757 N N . PRO A 1 94 ? -16.654 -1.123 9.495 1.00 93.06 94 PRO A N 1
ATOM 758 C CA . PRO A 1 94 ? -15.549 -1.235 10.437 1.00 93.06 94 PRO A CA 1
ATOM 759 C C . PRO A 1 94 ? -14.410 -2.115 9.918 1.00 93.06 94 PRO A C 1
ATOM 761 O O . PRO A 1 94 ? -14.626 -3.222 9.410 1.00 93.06 94 PRO A O 1
ATOM 764 N N . ILE A 1 95 ? -13.185 -1.625 10.101 1.00 96.38 95 ILE A N 1
ATOM 765 C CA . ILE A 1 95 ? -11.946 -2.332 9.789 1.00 96.38 95 ILE A CA 1
ATOM 766 C C . ILE A 1 95 ? -11.410 -2.960 11.080 1.00 96.38 95 ILE A C 1
ATOM 768 O O . ILE A 1 95 ? -10.987 -2.225 11.971 1.00 96.38 95 ILE A O 1
ATOM 772 N N . PRO A 1 96 ? -11.415 -4.299 11.208 1.00 95.94 96 PRO A N 1
ATOM 773 C CA . PRO A 1 96 ? -10.847 -4.962 12.376 1.00 95.94 96 PRO A CA 1
ATOM 774 C C . PRO A 1 96 ? -9.324 -4.762 12.446 1.00 95.94 96 PRO A C 1
ATOM 776 O O . PRO A 1 96 ? -8.668 -4.842 11.400 1.00 95.94 96 PRO A O 1
ATOM 779 N N . PRO A 1 97 ? -8.733 -4.587 13.641 1.00 96.12 97 PRO A N 1
ATOM 780 C CA . PRO A 1 97 ? -7.281 -4.479 13.807 1.00 96.12 97 PRO A CA 1
ATOM 781 C C . PRO A 1 97 ? -6.511 -5.659 13.199 1.00 96.12 97 PRO A C 1
ATOM 783 O O . PRO A 1 97 ? -5.446 -5.480 12.608 1.00 96.12 97 PRO A O 1
ATOM 786 N N . GLU A 1 98 ? -7.072 -6.867 13.267 1.00 97.75 98 GLU A N 1
ATOM 787 C CA . GLU A 1 98 ? -6.472 -8.079 12.707 1.00 97.75 98 GLU A CA 1
ATOM 788 C C . GLU A 1 98 ? -6.347 -7.997 11.184 1.00 97.75 98 GLU A C 1
ATOM 790 O O . GLU A 1 98 ? -5.379 -8.499 10.613 1.00 97.75 98 GLU A O 1
ATOM 795 N N . LEU A 1 99 ? -7.300 -7.340 10.517 1.00 98.25 99 LEU A N 1
ATOM 796 C CA . LEU A 1 99 ? -7.249 -7.138 9.073 1.00 98.25 99 LEU A CA 1
ATOM 797 C C . LEU A 1 99 ? -6.148 -6.143 8.693 1.00 98.25 99 LEU A C 1
ATOM 799 O O . LEU A 1 99 ? -5.443 -6.361 7.709 1.00 98.25 99 LEU A O 1
ATOM 803 N N . VAL A 1 100 ? -5.962 -5.085 9.489 1.00 97.75 100 VAL A N 1
ATOM 804 C CA . VAL A 1 100 ? -4.860 -4.130 9.291 1.00 97.75 100 VAL A CA 1
ATOM 805 C C . VAL A 1 100 ? -3.513 -4.833 9.463 1.00 97.75 100 VAL A C 1
ATOM 807 O O . VAL A 1 100 ? -2.624 -4.672 8.629 1.00 97.75 100 VAL A O 1
ATOM 810 N N . ALA A 1 101 ? -3.377 -5.685 10.484 1.00 98.00 101 ALA A N 1
ATOM 811 C CA . ALA A 1 101 ? -2.170 -6.482 10.699 1.00 98.00 101 ALA A CA 1
ATOM 812 C C . ALA A 1 101 ? -1.887 -7.451 9.533 1.00 98.00 101 ALA A C 1
ATOM 814 O O . ALA A 1 101 ? -0.742 -7.581 9.097 1.00 98.00 101 ALA A O 1
ATOM 815 N N . GLN A 1 102 ? -2.922 -8.092 8.980 1.00 98.44 102 GLN A N 1
ATOM 816 C CA . GLN A 1 102 ? -2.790 -8.933 7.784 1.00 98.44 102 GLN A CA 1
ATOM 817 C C . GLN A 1 102 ? -2.338 -8.113 6.568 1.00 98.44 102 GLN A C 1
ATOM 819 O O . GLN A 1 102 ? -1.404 -8.518 5.878 1.00 98.44 102 GLN A O 1
ATOM 824 N N . ALA A 1 103 ? -2.927 -6.937 6.332 1.00 98.19 103 ALA A N 1
ATOM 825 C CA . ALA A 1 103 ? -2.511 -6.040 5.252 1.00 98.19 103 ALA A CA 1
ATOM 826 C C . ALA A 1 103 ? -1.053 -5.566 5.417 1.00 98.19 103 ALA A C 1
ATOM 828 O O . ALA A 1 103 ? -0.297 -5.535 4.444 1.00 98.19 103 ALA A O 1
ATOM 829 N N . GLN A 1 104 ? -0.615 -5.287 6.649 1.00 98.25 104 GLN A N 1
ATOM 830 C CA . GLN A 1 104 ? 0.782 -4.954 6.938 1.00 98.25 104 GLN A CA 1
ATOM 831 C C . GLN A 1 104 ? 1.728 -6.118 6.617 1.00 98.25 104 GLN A C 1
ATOM 833 O O . GLN A 1 104 ? 2.786 -5.911 6.020 1.00 98.25 104 GLN A O 1
ATOM 838 N N . ALA A 1 105 ? 1.336 -7.356 6.934 1.00 98.25 105 ALA A N 1
ATOM 839 C CA . ALA A 1 105 ? 2.123 -8.536 6.587 1.00 98.25 105 ALA A CA 1
ATOM 840 C C . ALA A 1 105 ? 2.275 -8.708 5.063 1.00 98.25 105 ALA A C 1
ATOM 842 O O . ALA A 1 105 ? 3.346 -9.113 4.598 1.00 98.25 105 ALA A O 1
ATOM 843 N N . VAL A 1 106 ? 1.245 -8.364 4.283 1.00 98.25 106 VAL A N 1
ATOM 844 C CA . VAL A 1 106 ? 1.302 -8.336 2.811 1.00 98.25 106 VAL A CA 1
ATOM 845 C C . VAL A 1 106 ? 2.271 -7.258 2.321 1.00 98.25 106 VAL A C 1
ATOM 847 O O . VAL A 1 106 ? 3.149 -7.548 1.503 1.00 98.25 106 VAL A O 1
ATOM 850 N N . ALA A 1 107 ? 2.193 -6.039 2.863 1.00 97.69 107 ALA A N 1
ATOM 851 C CA . ALA A 1 107 ? 3.139 -4.970 2.540 1.00 97.69 107 ALA A CA 1
ATOM 852 C C . ALA A 1 107 ? 4.591 -5.388 2.847 1.00 97.69 107 ALA A C 1
ATOM 854 O O . ALA A 1 107 ? 5.500 -5.134 2.055 1.00 97.69 107 ALA A O 1
ATOM 855 N N . ASP A 1 108 ? 4.826 -6.108 3.944 1.00 97.56 108 ASP A N 1
ATOM 856 C CA . ASP A 1 108 ? 6.153 -6.617 4.293 1.00 97.56 108 ASP A CA 1
ATOM 857 C C . ASP A 1 108 ? 6.648 -7.725 3.352 1.00 97.56 108 ASP A C 1
ATOM 859 O O . ASP A 1 108 ? 7.848 -7.797 3.060 1.00 97.56 108 ASP A O 1
ATOM 863 N N . GLN A 1 109 ? 5.757 -8.584 2.844 1.00 97.25 109 GLN A N 1
ATOM 864 C CA . GLN A 1 109 ? 6.094 -9.547 1.786 1.00 97.25 109 GLN A CA 1
ATOM 865 C C . GLN A 1 109 ? 6.528 -8.822 0.510 1.00 97.25 109 GLN A C 1
ATOM 867 O O . GLN A 1 109 ? 7.597 -9.115 -0.035 1.00 97.25 109 GLN A O 1
ATOM 872 N N . CYS A 1 110 ? 5.765 -7.807 0.108 1.00 97.12 110 CYS A N 1
ATOM 873 C CA . CYS A 1 110 ? 6.070 -6.947 -1.029 1.00 97.12 110 CYS A CA 1
ATOM 874 C C . CYS A 1 110 ? 7.436 -6.257 -0.865 1.00 97.12 110 CYS A C 1
ATOM 876 O O . CYS A 1 110 ? 8.278 -6.319 -1.762 1.00 97.12 110 CYS A O 1
ATOM 878 N N . LYS A 1 111 ? 7.741 -5.703 0.318 1.00 96.25 111 LYS A N 1
ATOM 879 C CA . LYS A 1 111 ? 9.067 -5.132 0.634 1.00 96.25 111 LYS A CA 1
ATOM 880 C C . LYS A 1 111 ? 10.191 -6.152 0.471 1.00 96.25 111 LYS A C 1
ATOM 882 O O . LYS A 1 111 ? 11.240 -5.831 -0.090 1.00 96.25 111 LYS A O 1
ATOM 887 N N . ARG A 1 112 ? 10.007 -7.380 0.970 1.00 95.31 112 ARG A N 1
ATOM 888 C CA . ARG A 1 112 ? 11.012 -8.454 0.848 1.00 95.31 112 ARG A CA 1
ATOM 889 C C . ARG A 1 112 ? 11.247 -8.858 -0.605 1.00 95.31 112 ARG A C 1
ATOM 891 O O . ARG A 1 112 ? 12.391 -9.148 -0.956 1.00 95.31 112 ARG A O 1
ATOM 898 N N . ALA A 1 113 ? 10.200 -8.873 -1.427 1.00 94.38 113 ALA A N 1
ATOM 899 C CA . ALA A 1 113 ? 10.307 -9.130 -2.858 1.00 94.38 113 ALA A CA 1
ATOM 900 C C . ALA A 1 113 ? 11.032 -7.978 -3.571 1.00 94.38 113 ALA A C 1
ATOM 902 O O . ALA A 1 113 ? 12.061 -8.209 -4.205 1.00 94.38 113 ALA A O 1
ATOM 903 N N . TYR A 1 114 ? 10.568 -6.740 -3.370 1.00 94.12 114 TYR A N 1
ATOM 904 C CA . TYR A 1 114 ? 11.125 -5.534 -3.985 1.00 94.12 114 TYR A CA 1
ATOM 905 C C . TYR A 1 114 ? 12.635 -5.415 -3.772 1.00 94.12 114 TYR A C 1
ATOM 907 O O . TYR A 1 114 ? 13.365 -5.213 -4.735 1.00 94.12 114 TYR A O 1
ATOM 915 N N . ARG A 1 115 ? 13.137 -5.662 -2.549 1.00 93.12 115 ARG A N 1
ATOM 916 C CA . ARG A 1 115 ? 14.582 -5.630 -2.209 1.00 93.12 115 ARG A CA 1
ATOM 917 C C . ARG A 1 115 ? 15.478 -6.487 -3.108 1.00 93.12 115 ARG A C 1
ATOM 919 O O . ARG A 1 115 ? 16.691 -6.281 -3.129 1.00 93.12 115 ARG A O 1
ATOM 926 N N . ARG A 1 116 ? 14.917 -7.487 -3.788 1.00 90.31 116 ARG A N 1
ATOM 927 C CA . ARG A 1 116 ? 15.654 -8.423 -4.646 1.00 90.31 116 ARG A CA 1
ATOM 928 C C . ARG A 1 116 ? 15.494 -8.126 -6.139 1.00 90.31 116 ARG A C 1
ATOM 930 O O . ARG A 1 116 ? 16.173 -8.772 -6.931 1.00 90.31 116 ARG A O 1
ATOM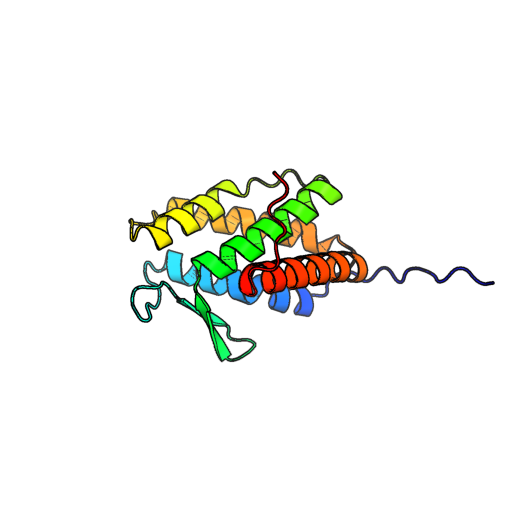 937 N N . MET A 1 117 ? 14.629 -7.182 -6.507 1.00 90.69 117 MET A N 1
ATOM 938 C CA . MET A 1 117 ? 14.323 -6.827 -7.894 1.00 90.69 117 MET A CA 1
ATOM 939 C C . MET A 1 117 ? 15.358 -5.865 -8.494 1.00 90.69 117 MET A C 1
ATOM 941 O O . MET A 1 117 ? 16.123 -5.223 -7.772 1.00 90.69 117 MET A O 1
ATOM 945 N N . ASP A 1 118 ? 15.360 -5.767 -9.824 1.00 89.31 118 ASP A N 1
ATOM 946 C CA . ASP A 1 118 ? 16.057 -4.712 -10.561 1.00 89.31 118 ASP A CA 1
ATOM 947 C C . ASP A 1 118 ? 15.166 -3.464 -10.644 1.00 89.31 118 ASP A C 1
ATOM 949 O O . ASP A 1 118 ? 14.055 -3.518 -11.175 1.00 89.31 118 ASP A O 1
ATOM 953 N N . LEU A 1 119 ? 15.645 -2.322 -10.153 1.00 85.94 119 LEU A N 1
ATOM 954 C CA . LEU A 1 119 ? 14.910 -1.056 -10.186 1.00 85.94 119 LEU A CA 1
ATOM 955 C C . LEU A 1 119 ? 14.553 -0.612 -11.606 1.00 85.94 119 LEU A C 1
ATOM 957 O O . LEU A 1 119 ? 13.524 0.035 -11.797 1.00 85.94 119 LEU A O 1
ATOM 961 N N . HIS A 1 120 ? 15.365 -0.950 -12.610 1.00 83.75 120 HIS A N 1
ATOM 962 C CA . HIS A 1 120 ? 15.029 -0.620 -13.996 1.00 83.75 120 HIS A CA 1
ATOM 963 C C . HIS A 1 120 ? 13.799 -1.390 -14.480 1.00 83.75 120 HIS A C 1
ATOM 965 O O . HIS A 1 120 ? 12.941 -0.832 -15.167 1.00 83.75 120 HIS A O 1
ATOM 971 N N . GLU A 1 121 ? 13.699 -2.657 -14.089 1.00 82.81 121 GLU A N 1
ATOM 972 C CA . GLU A 1 121 ? 12.565 -3.514 -14.408 1.00 82.81 121 GLU A CA 1
ATOM 973 C C . GLU A 1 121 ? 11.313 -3.059 -13.659 1.00 82.81 121 GLU A C 1
ATOM 975 O O . GLU A 1 121 ? 10.273 -2.843 -14.284 1.00 82.81 121 GLU A O 1
ATOM 980 N N . VAL A 1 122 ? 11.427 -2.805 -12.351 1.00 83.75 122 VAL A N 1
ATOM 981 C CA . VAL A 1 122 ? 10.304 -2.290 -11.556 1.00 83.75 122 VAL A CA 1
ATOM 982 C C . VAL A 1 122 ? 9.831 -0.943 -12.095 1.00 83.75 122 VAL A C 1
ATOM 984 O O . VAL A 1 122 ? 8.633 -0.741 -12.272 1.00 83.75 122 VAL A O 1
ATOM 987 N N . GLY A 1 123 ? 10.752 -0.045 -12.454 1.00 82.19 123 GLY A N 1
ATOM 988 C CA . GLY A 1 123 ? 10.415 1.238 -13.066 1.00 82.19 123 GLY A CA 1
ATOM 989 C C . GLY A 1 123 ? 9.649 1.096 -14.386 1.00 82.19 123 GLY A C 1
ATOM 990 O O . GLY A 1 123 ? 8.767 1.905 -14.669 1.00 82.19 123 GLY A O 1
ATOM 991 N N . SER A 1 124 ? 9.929 0.059 -15.183 1.00 83.38 124 SER A N 1
ATOM 992 C CA . SER A 1 124 ? 9.158 -0.242 -16.397 1.00 83.38 124 SER A CA 1
ATOM 993 C C . SER A 1 124 ? 7.723 -0.669 -16.076 1.00 83.38 124 SER A C 1
ATOM 995 O O . SER A 1 124 ? 6.786 -0.244 -16.757 1.00 83.38 124 SER A O 1
ATOM 997 N N . VAL A 1 125 ? 7.538 -1.492 -15.041 1.00 83.44 125 VAL A N 1
ATOM 998 C CA . VAL A 1 125 ? 6.208 -1.947 -14.605 1.00 83.44 125 VAL A CA 1
ATOM 999 C C . VAL A 1 125 ? 5.410 -0.784 -14.009 1.00 83.44 125 VAL A C 1
ATOM 1001 O O . VAL A 1 125 ? 4.260 -0.586 -14.391 1.00 83.44 125 VAL A O 1
ATOM 1004 N N . VAL A 1 126 ? 6.035 0.046 -13.165 1.00 82.62 126 VAL A N 1
ATOM 1005 C CA . VAL A 1 126 ? 5.408 1.245 -12.580 1.00 82.62 126 VAL A CA 1
ATOM 1006 C C . VAL A 1 126 ? 4.923 2.201 -13.668 1.00 82.62 126 VAL A C 1
ATOM 1008 O O . VAL A 1 126 ? 3.773 2.622 -13.633 1.00 82.62 126 VAL A O 1
ATOM 1011 N N . LYS A 1 127 ? 5.752 2.502 -14.676 1.00 84.12 127 LYS A N 1
ATOM 1012 C CA . LYS A 1 127 ? 5.343 3.358 -15.806 1.00 84.12 127 LYS A CA 1
ATOM 1013 C C . LYS A 1 127 ? 4.140 2.794 -16.554 1.00 84.12 127 LYS A C 1
ATOM 1015 O O . LYS A 1 127 ? 3.239 3.545 -16.902 1.00 84.12 127 LYS A O 1
ATOM 1020 N N . THR A 1 128 ? 4.125 1.481 -16.777 1.00 85.00 128 THR A N 1
ATOM 1021 C CA . THR A 1 128 ? 2.995 0.805 -17.428 1.00 85.00 128 THR A CA 1
ATOM 1022 C C . THR A 1 128 ? 1.719 0.978 -16.606 1.00 85.00 128 THR A C 1
ATOM 1024 O O . THR A 1 128 ? 0.686 1.326 -17.163 1.00 85.00 128 THR A O 1
ATOM 1027 N N . GLN A 1 129 ? 1.793 0.795 -15.284 1.00 82.50 129 GLN A N 1
ATOM 1028 C CA . GLN A 1 129 ? 0.632 0.972 -14.413 1.00 82.50 129 GLN A CA 1
ATOM 1029 C C . GLN A 1 129 ? 0.151 2.428 -14.374 1.00 82.50 129 GLN A C 1
ATOM 1031 O O . GLN A 1 129 ? -1.048 2.657 -14.445 1.00 82.50 129 GLN A O 1
ATOM 1036 N N . LEU A 1 130 ? 1.055 3.410 -14.310 1.00 82.75 130 LEU A N 1
ATOM 1037 C CA . LEU A 1 130 ? 0.674 4.828 -14.325 1.00 82.75 130 LEU A CA 1
ATOM 1038 C C . LEU A 1 130 ? -0.053 5.219 -15.618 1.00 82.75 130 LEU A C 1
ATOM 1040 O O . LEU A 1 130 ? -1.034 5.948 -15.558 1.00 82.75 130 LEU A O 1
ATOM 1044 N N . ILE A 1 131 ? 0.388 4.699 -16.770 1.00 78.75 131 ILE A N 1
ATOM 1045 C CA . ILE A 1 131 ? -0.301 4.909 -18.053 1.00 78.75 131 ILE A CA 1
ATOM 1046 C C . ILE A 1 131 ? -1.704 4.295 -18.026 1.00 78.75 131 ILE A C 1
ATOM 1048 O O . ILE A 1 131 ? -2.643 4.922 -18.500 1.00 78.75 131 ILE A O 1
ATOM 1052 N N . VAL A 1 132 ? -1.850 3.086 -17.474 1.00 81.75 132 VAL A N 1
ATOM 1053 C CA . VAL A 1 132 ? -3.157 2.421 -17.347 1.00 81.75 132 VAL A CA 1
ATOM 1054 C C . VAL A 1 132 ? -4.091 3.224 -16.443 1.00 81.75 132 VAL A C 1
ATOM 1056 O O . VAL A 1 132 ? -5.205 3.514 -16.858 1.00 81.75 132 VAL A O 1
ATOM 1059 N N . ASN A 1 133 ? -3.617 3.655 -15.270 1.00 79.44 133 ASN A N 1
ATOM 1060 C CA . ASN A 1 133 ? -4.403 4.478 -14.350 1.00 79.44 133 ASN A CA 1
ATOM 1061 C C . ASN A 1 133 ? -4.866 5.785 -15.016 1.00 79.44 133 ASN A C 1
ATOM 1063 O O . ASN A 1 133 ? -6.025 6.163 -14.890 1.00 79.44 133 ASN A O 1
ATOM 1067 N N . GLU A 1 134 ? -3.971 6.470 -15.736 1.00 81.19 134 GLU A N 1
ATOM 1068 C CA . GLU A 1 134 ? -4.303 7.709 -16.451 1.00 81.19 134 GLU A CA 1
ATOM 1069 C C . GLU A 1 134 ? -5.320 7.456 -17.576 1.00 81.19 134 GLU A C 1
ATOM 1071 O O . GLU A 1 134 ? -6.283 8.204 -17.730 1.00 81.19 134 GLU A O 1
ATOM 1076 N N . ALA A 1 135 ? -5.150 6.377 -18.346 1.00 78.25 135 ALA A N 1
ATOM 1077 C CA . ALA A 1 135 ? -6.090 6.006 -19.400 1.00 78.25 135 ALA A CA 1
ATOM 1078 C C . ALA A 1 135 ? -7.485 5.687 -18.834 1.00 78.25 135 ALA A C 1
ATOM 1080 O O . ALA A 1 135 ? -8.485 6.118 -19.402 1.00 78.25 135 ALA A O 1
ATOM 1081 N N . GLU A 1 136 ? -7.559 4.982 -17.701 1.00 82.31 136 GLU A N 1
ATOM 1082 C CA . GLU A 1 136 ? -8.809 4.709 -16.981 1.00 82.31 136 GLU A CA 1
ATOM 1083 C C . GLU A 1 136 ? -9.473 6.002 -16.487 1.00 82.31 136 GLU A C 1
ATOM 1085 O O . GLU A 1 136 ? -10.672 6.187 -16.690 1.00 82.31 136 GLU A O 1
ATOM 1090 N N . GLN A 1 137 ? -8.702 6.937 -15.918 1.00 77.75 137 GLN A N 1
ATOM 1091 C CA . GLN A 1 137 ? -9.212 8.245 -15.482 1.00 77.75 137 GLN A CA 1
ATOM 1092 C C . GLN A 1 137 ? -9.760 9.089 -16.638 1.00 77.75 137 GLN A C 1
ATOM 1094 O O . GLN A 1 137 ? -10.753 9.794 -16.467 1.00 77.75 137 GLN A O 1
ATOM 1099 N N . GLN A 1 138 ? -9.146 9.005 -17.819 1.00 81.19 138 GLN A N 1
ATOM 1100 C CA . GLN A 1 138 ? -9.607 9.703 -19.022 1.00 81.19 138 GLN A CA 1
ATOM 1101 C C . GLN A 1 138 ? -10.729 8.960 -19.772 1.00 81.19 138 GLN A C 1
ATOM 1103 O O . GLN A 1 138 ? -11.212 9.458 -20.790 1.00 81.19 138 GLN A O 1
ATOM 1108 N N . GLY A 1 139 ? -11.154 7.783 -19.296 1.00 77.75 139 GLY A N 1
ATOM 1109 C CA . GLY A 1 139 ? -12.170 6.960 -19.960 1.00 77.75 139 GLY A CA 1
ATOM 1110 C C . GLY A 1 139 ? -11.711 6.374 -21.301 1.00 77.75 139 GLY A C 1
ATOM 1111 O O . GLY A 1 139 ? -12.535 6.099 -22.169 1.00 77.75 139 GLY A O 1
ATOM 1112 N N . LEU A 1 140 ? -10.398 6.208 -21.489 1.00 73.56 140 LEU A N 1
ATOM 1113 C CA . LEU A 1 140 ? -9.762 5.731 -22.722 1.00 73.56 140 LEU A CA 1
ATOM 1114 C C . LEU A 1 140 ? -9.578 4.205 -22.765 1.00 73.56 140 LEU A C 1
ATOM 1116 O O . LEU A 1 140 ? -8.847 3.694 -23.615 1.00 73.56 140 LEU A O 1
ATOM 1120 N N . THR A 1 141 ? -10.213 3.456 -21.866 1.00 63.47 141 THR A N 1
ATOM 1121 C CA . THR A 1 141 ? -10.220 1.996 -21.942 1.00 63.47 141 THR A CA 1
ATOM 1122 C C . THR A 1 141 ? -11.229 1.549 -22.996 1.00 63.47 141 THR A C 1
ATOM 1124 O O . THR A 1 141 ? -12.438 1.722 -22.853 1.00 63.47 141 THR A O 1
ATOM 1127 N N . GLU A 1 142 ? -10.726 0.990 -24.100 1.00 54.34 142 GLU A N 1
ATOM 1128 C CA . GLU A 1 142 ? -11.573 0.325 -25.087 1.00 54.34 142 GLU A CA 1
ATOM 1129 C C . GLU A 1 142 ? -12.372 -0.779 -24.381 1.00 54.34 142 GLU A C 1
ATOM 1131 O O . GLU A 1 142 ? -11.806 -1.747 -23.869 1.00 54.34 142 GLU A O 1
ATOM 1136 N N . ASN A 1 143 ? -13.699 -0.632 -24.366 1.00 44.12 143 ASN A N 1
ATOM 1137 C CA . ASN A 1 143 ? -14.624 -1.734 -24.138 1.00 44.12 143 ASN A CA 1
ATOM 1138 C C . ASN A 1 143 ? -14.416 -2.755 -25.267 1.00 44.12 143 ASN A C 1
ATOM 1140 O O . ASN A 1 143 ? -15.103 -2.713 -26.288 1.00 44.12 143 ASN A O 1
ATOM 1144 N N . ALA A 1 144 ? -13.443 -3.648 -25.109 1.00 39.16 144 ALA A N 1
ATOM 1145 C CA . ALA A 1 144 ? -13.380 -4.866 -25.894 1.00 39.16 144 ALA A CA 1
ATOM 1146 C C . ALA A 1 144 ? -14.493 -5.790 -25.378 1.00 39.16 144 ALA A C 1
ATOM 1148 O O . ALA A 1 144 ? -14.411 -6.320 -24.269 1.00 39.16 144 ALA A O 1
ATOM 1149 N N . ALA A 1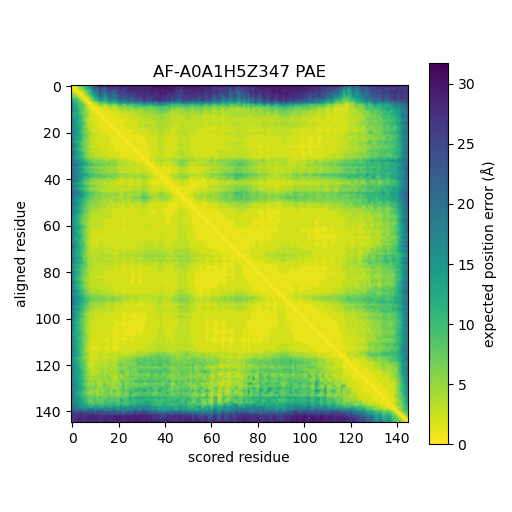 145 ? -15.563 -5.853 -26.171 1.00 34.81 145 ALA A N 1
ATOM 1150 C CA . ALA A 1 145 ? -16.689 -6.771 -26.043 1.00 34.81 145 ALA A CA 1
ATOM 1151 C C . ALA A 1 145 ? -16.260 -8.247 -26.021 1.00 34.81 145 ALA A C 1
ATOM 1153 O O . ALA A 1 145 ? -15.209 -8.573 -26.622 1.00 34.81 145 ALA A O 1
#

Secondary structure (DSSP, 8-state):
---------PPPHHHHHHHHHHHHHHHHHHHTT--EEETTEEEEE-TTT--EEEHHHHHHHHHHHHHHHHHHHT-----HHHHHHHHHHHTT----HHHHHHHHHHHHHHHHHHTTS-HHHHHHHHHHHHHHHHHHHTT------